Protein AF-A0A2V1DEC5-F1 (afdb_mono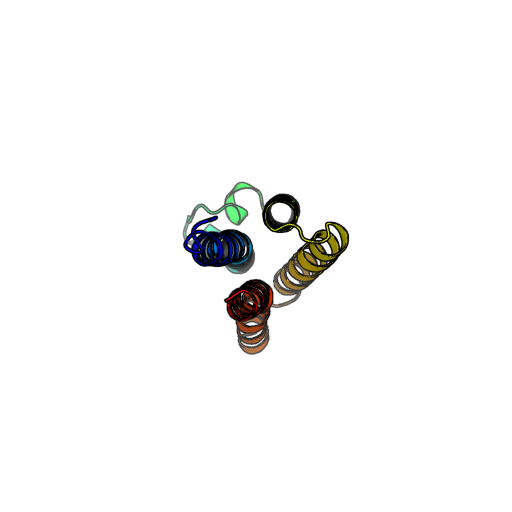mer_lite)

Organism: NCBI:txid97972

pLDDT: mean 86.46, std 13.03, range [39.0, 95.94]

Structure (mmCIF, N/CA/C/O bac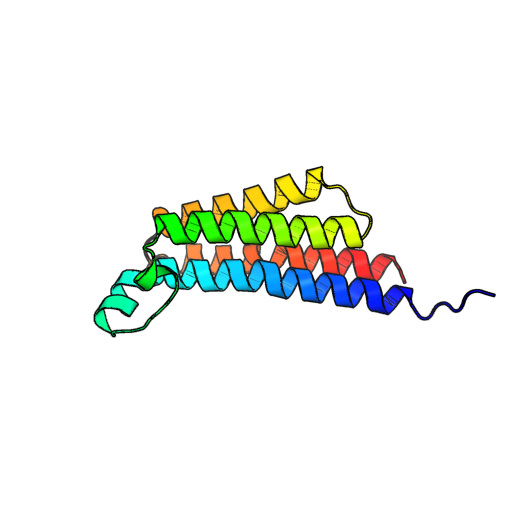kbone):
data_AF-A0A2V1DEC5-F1
#
_entry.id   AF-A0A2V1DEC5-F1
#
loop_
_atom_site.group_PDB
_atom_site.id
_atom_site.type_symbol
_atom_site.label_atom_id
_atom_site.label_alt_id
_atom_site.label_comp_id
_atom_site.label_asym_id
_atom_site.label_entity_id
_atom_site.label_seq_id
_atom_site.pdbx_PDB_ins_code
_atom_site.Cartn_x
_atom_site.Cartn_y
_atom_site.Cartn_z
_atom_site.occupancy
_atom_site.B_iso_or_equiv
_atom_site.auth_seq_id
_atom_site.auth_comp_id
_atom_site.auth_asym_id
_atom_site.auth_atom_id
_atom_site.pdbx_PDB_model_num
ATOM 1 N N . MET A 1 1 ? 32.655 -0.748 -26.660 1.00 39.00 1 MET A N 1
ATOM 2 C CA . MET A 1 1 ? 32.307 -1.895 -25.796 1.00 39.00 1 MET A CA 1
ATOM 3 C C . MET A 1 1 ? 31.636 -1.336 -24.556 1.00 39.00 1 MET A C 1
ATOM 5 O O . MET A 1 1 ? 32.297 -0.643 -23.798 1.00 39.00 1 MET A O 1
ATOM 9 N N . LEU A 1 2 ? 30.323 -1.518 -24.417 1.00 42.19 2 LEU A N 1
ATOM 10 C CA . LEU A 1 2 ? 29.582 -1.137 -23.211 1.00 42.19 2 LEU A CA 1
ATOM 11 C C . LEU A 1 2 ? 29.696 -2.297 -22.216 1.00 42.19 2 LEU A C 1
ATOM 13 O O . LEU A 1 2 ? 29.395 -3.434 -22.575 1.00 42.19 2 LEU A O 1
ATOM 17 N N . HIS A 1 3 ? 30.198 -2.018 -21.014 1.00 41.59 3 HIS A N 1
ATOM 18 C CA . HIS A 1 3 ? 30.361 -3.012 -19.954 1.00 41.59 3 HIS A CA 1
ATOM 19 C C . HIS A 1 3 ? 28.990 -3.574 -19.515 1.00 41.59 3 HIS A C 1
ATOM 21 O O . HIS A 1 3 ? 28.082 -2.787 -19.244 1.00 41.59 3 HIS A O 1
ATOM 27 N N . PRO A 1 4 ? 28.828 -4.905 -19.396 1.00 48.81 4 PRO A N 1
ATOM 28 C CA . PRO A 1 4 ? 27.555 -5.552 -19.056 1.00 48.81 4 PRO A CA 1
ATOM 29 C C . PRO A 1 4 ? 27.180 -5.492 -17.559 1.00 48.81 4 PRO A C 1
ATOM 31 O O . PRO A 1 4 ? 26.201 -6.105 -17.143 1.00 48.81 4 PRO A O 1
ATOM 34 N N . GLU A 1 5 ? 27.910 -4.750 -16.724 1.00 49.84 5 GLU A N 1
ATOM 35 C CA . GLU A 1 5 ? 27.784 -4.855 -15.259 1.00 49.84 5 GLU A CA 1
ATOM 36 C C . GLU A 1 5 ? 26.594 -4.086 -14.647 1.00 49.84 5 GLU A C 1
ATOM 38 O O . GLU A 1 5 ? 26.256 -4.289 -13.482 1.00 49.84 5 GLU A O 1
ATOM 43 N N . HIS A 1 6 ? 25.888 -3.247 -15.415 1.00 48.84 6 HIS A N 1
ATOM 44 C CA . HIS A 1 6 ? 24.814 -2.396 -14.875 1.00 48.84 6 HIS A CA 1
ATOM 45 C C . HIS A 1 6 ? 23.397 -2.994 -14.935 1.00 48.84 6 HIS A C 1
ATOM 47 O O . HIS A 1 6 ? 22.521 -2.538 -14.198 1.00 48.84 6 HIS A O 1
ATOM 53 N N . ALA A 1 7 ? 23.148 -4.028 -15.747 1.00 51.28 7 ALA A N 1
ATOM 54 C CA . ALA A 1 7 ? 21.801 -4.595 -15.909 1.00 51.28 7 ALA A CA 1
ATOM 55 C C . ALA A 1 7 ? 21.285 -5.295 -14.631 1.00 51.28 7 ALA A C 1
ATOM 57 O O . ALA A 1 7 ? 20.110 -5.183 -14.282 1.00 51.28 7 ALA A O 1
ATOM 58 N N . SER A 1 8 ? 22.186 -5.942 -13.881 1.00 60.56 8 SER A N 1
ATOM 59 C CA . SER A 1 8 ? 21.883 -6.634 -12.617 1.00 60.56 8 SER A CA 1
ATOM 60 C C . SER A 1 8 ? 21.487 -5.667 -11.487 1.00 60.56 8 SER A C 1
ATOM 62 O O . SER A 1 8 ? 20.562 -5.934 -10.718 1.00 60.56 8 SER A O 1
ATOM 64 N N . SER A 1 9 ? 22.137 -4.502 -11.401 1.00 72.06 9 SER A N 1
ATOM 65 C CA . SER A 1 9 ? 21.904 -3.522 -10.329 1.00 72.06 9 SER A CA 1
ATOM 66 C C . SER A 1 9 ? 20.518 -2.870 -10.411 1.00 72.06 9 SER A C 1
ATOM 68 O O . SER A 1 9 ? 19.839 -2.742 -9.390 1.00 72.06 9 SER A O 1
ATOM 70 N N . ALA A 1 10 ? 20.062 -2.519 -11.618 1.00 76.75 10 ALA A N 1
ATOM 71 C CA . ALA A 1 10 ? 18.772 -1.860 -11.820 1.00 76.75 10 ALA A CA 1
ATOM 72 C C . ALA A 1 10 ? 17.581 -2.770 -11.462 1.00 76.75 10 ALA A C 1
ATOM 74 O O . ALA A 1 10 ? 16.615 -2.313 -10.848 1.00 76.75 10 ALA A O 1
ATOM 75 N N . GLY A 1 11 ? 17.666 -4.066 -11.788 1.00 80.19 11 GLY A N 1
ATOM 76 C CA . GLY A 1 11 ? 16.655 -5.060 -11.412 1.00 80.19 11 GLY A CA 1
ATOM 77 C C . GLY A 1 11 ? 16.553 -5.241 -9.895 1.00 80.19 11 GLY A C 1
ATOM 78 O O . GLY A 1 11 ? 15.466 -5.129 -9.328 1.00 80.19 11 GLY A O 1
ATOM 79 N N . HIS A 1 12 ? 17.688 -5.425 -9.213 1.00 85.38 12 HIS A N 1
ATOM 80 C CA . HIS A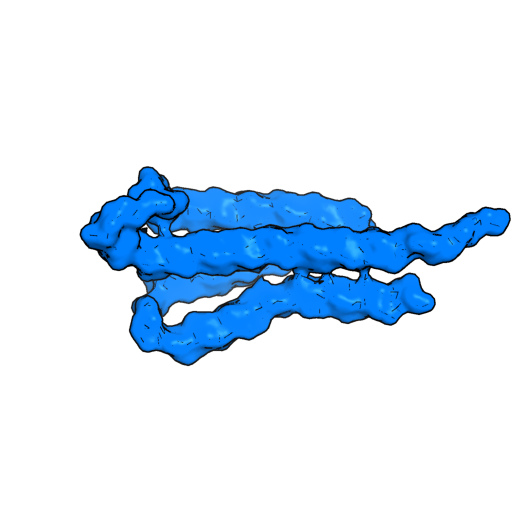 1 12 ? 17.720 -5.541 -7.750 1.00 85.38 12 HIS A CA 1
ATOM 81 C C . HIS A 1 12 ? 17.210 -4.280 -7.046 1.00 85.38 12 HIS A C 1
ATOM 83 O O . HIS A 1 12 ? 16.427 -4.381 -6.101 1.00 85.38 12 HIS A O 1
ATOM 89 N N . PHE A 1 13 ? 17.596 -3.097 -7.530 1.00 87.00 13 PHE A N 1
ATOM 90 C CA . PHE A 1 13 ? 17.093 -1.831 -7.003 1.00 87.00 13 PHE A CA 1
ATOM 91 C C . PHE A 1 13 ? 15.572 -1.732 -7.149 1.00 87.00 13 PHE A C 1
ATOM 93 O O . PHE A 1 13 ? 14.875 -1.389 -6.198 1.00 87.00 13 PHE A O 1
ATOM 100 N N . ARG A 1 14 ? 15.032 -2.109 -8.312 1.00 87.69 14 ARG A N 1
ATOM 101 C CA . ARG A 1 14 ? 13.587 -2.106 -8.560 1.00 87.69 14 ARG A CA 1
ATOM 102 C C . ARG A 1 14 ? 12.833 -3.056 -7.629 1.00 87.69 14 ARG A C 1
ATOM 104 O O . ARG A 1 14 ? 11.789 -2.679 -7.103 1.00 87.69 14 ARG A O 1
ATOM 111 N N . VAL A 1 15 ? 13.359 -4.263 -7.411 1.00 89.88 15 VAL A N 1
ATOM 112 C CA . VAL A 1 15 ? 12.792 -5.221 -6.449 1.00 89.88 15 VAL A CA 1
ATOM 113 C C . VAL A 1 15 ? 12.786 -4.620 -5.047 1.00 89.88 15 VAL A C 1
ATOM 115 O O . VAL A 1 15 ? 11.736 -4.611 -4.416 1.00 89.88 15 VAL A O 1
ATOM 118 N N . LEU A 1 16 ? 13.907 -4.048 -4.596 1.00 91.44 16 LEU A N 1
ATOM 119 C CA . LEU A 1 16 ? 14.003 -3.402 -3.286 1.00 91.44 16 LEU A CA 1
ATOM 120 C C . LEU A 1 16 ? 12.975 -2.274 -3.123 1.00 91.44 16 LEU A C 1
ATOM 122 O O . LEU A 1 16 ? 12.307 -2.202 -2.095 1.00 91.44 16 LEU A O 1
ATOM 126 N N . MET A 1 17 ? 12.813 -1.415 -4.131 1.00 93.19 17 MET A N 1
ATOM 127 C CA . MET A 1 17 ? 11.851 -0.313 -4.060 1.00 93.19 17 MET A CA 1
ATOM 128 C C . MET A 1 17 ?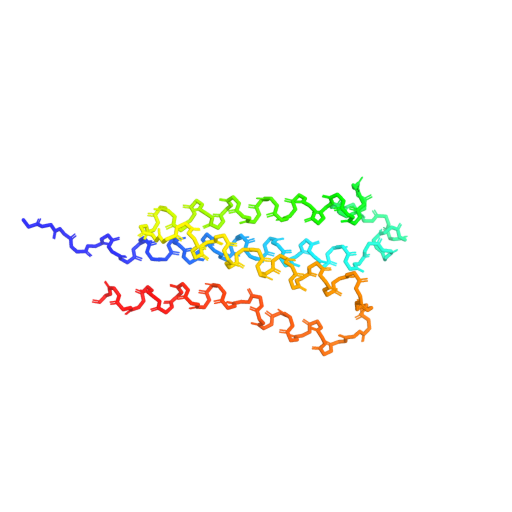 10.401 -0.809 -4.008 1.00 93.19 17 MET A C 1
ATOM 130 O O . MET A 1 17 ? 9.593 -0.259 -3.255 1.00 93.19 17 MET A O 1
ATOM 134 N N . TYR A 1 18 ? 10.058 -1.857 -4.770 1.00 92.25 18 TYR A N 1
ATOM 135 C CA . TYR A 1 18 ? 8.737 -2.478 -4.656 1.00 92.25 18 TYR A CA 1
ATOM 136 C C . TYR A 1 18 ? 8.534 -3.120 -3.289 1.00 92.25 18 TYR A C 1
ATOM 138 O O . TYR A 1 18 ? 7.450 -2.966 -2.735 1.00 92.25 18 TYR A O 1
ATOM 146 N N . THR A 1 19 ? 9.554 -3.783 -2.732 1.00 92.38 19 THR A N 1
ATOM 147 C CA . THR A 1 19 ? 9.493 -4.321 -1.369 1.00 92.38 19 THR A CA 1
ATOM 148 C C . THR A 1 19 ? 9.167 -3.209 -0.388 1.00 92.38 19 THR A C 1
ATOM 150 O O . THR A 1 19 ? 8.151 -3.300 0.277 1.00 92.38 19 THR A O 1
ATOM 153 N N . ILE A 1 20 ? 9.935 -2.117 -0.372 1.00 93.62 20 ILE A N 1
ATOM 154 C CA . ILE A 1 20 ? 9.688 -0.990 0.541 1.00 93.62 20 ILE A CA 1
ATOM 155 C C . ILE A 1 20 ? 8.266 -0.441 0.374 1.00 93.62 20 ILE A C 1
ATOM 157 O O . ILE A 1 20 ? 7.573 -0.221 1.359 1.00 93.62 20 ILE A O 1
ATOM 161 N N . THR A 1 21 ? 7.814 -0.241 -0.866 1.00 94.06 21 THR A N 1
ATOM 162 C CA . THR A 1 21 ? 6.501 0.367 -1.138 1.00 94.06 21 THR A CA 1
ATOM 163 C C . THR A 1 21 ? 5.345 -0.521 -0.677 1.00 94.06 21 THR A C 1
ATOM 165 O O . THR A 1 21 ? 4.420 -0.042 -0.024 1.00 94.06 21 THR A O 1
ATOM 168 N N . TYR A 1 22 ? 5.375 -1.809 -1.021 1.00 92.38 22 TYR A N 1
ATOM 169 C CA . TYR A 1 22 ? 4.275 -2.726 -0.717 1.00 92.38 22 TYR A CA 1
ATOM 170 C C . TYR A 1 22 ? 4.324 -3.272 0.711 1.00 92.38 22 TYR A C 1
ATOM 172 O O . TYR A 1 22 ? 3.267 -3.549 1.274 1.00 92.38 22 TYR A O 1
ATOM 180 N N . ASP A 1 23 ? 5.510 -3.373 1.309 1.00 91.62 23 ASP A N 1
ATOM 181 C CA . ASP A 1 23 ? 5.675 -3.707 2.725 1.00 91.62 23 ASP A CA 1
ATOM 182 C C . ASP A 1 23 ? 5.192 -2.548 3.605 1.00 91.62 23 ASP A C 1
ATOM 184 O O . ASP A 1 23 ? 4.373 -2.756 4.492 1.00 91.62 23 ASP A O 1
ATOM 188 N N . PHE A 1 24 ? 5.550 -1.299 3.268 1.00 92.12 24 PHE A N 1
ATOM 189 C CA . PHE A 1 24 ? 5.010 -0.114 3.945 1.00 92.12 24 PHE A CA 1
ATOM 190 C C . PHE A 1 24 ? 3.478 -0.050 3.881 1.00 92.12 24 PHE A C 1
ATOM 192 O O . PHE A 1 24 ? 2.826 0.234 4.889 1.00 92.12 24 PHE A O 1
ATOM 199 N N . LEU A 1 25 ? 2.889 -0.342 2.713 1.00 92.50 25 LEU A N 1
ATOM 200 C CA . LEU A 1 25 ? 1.438 -0.460 2.575 1.00 92.50 25 LEU A CA 1
ATOM 201 C C . LEU A 1 25 ? 0.878 -1.541 3.509 1.00 92.50 25 LEU A C 1
ATOM 203 O O . LEU A 1 25 ? -0.105 -1.294 4.202 1.00 92.50 25 LEU A O 1
ATOM 207 N N . TRP A 1 26 ? 1.466 -2.737 3.501 1.00 91.75 26 TRP A N 1
ATOM 208 C CA . TRP A 1 26 ? 0.970 -3.881 4.263 1.00 91.75 26 TRP A CA 1
ATOM 209 C C . TRP A 1 26 ? 1.065 -3.681 5.782 1.00 91.75 26 TRP A C 1
ATOM 211 O O . TRP A 1 26 ? 0.085 -3.928 6.491 1.00 91.75 26 TRP A O 1
ATOM 221 N N . GLU A 1 27 ? 2.202 -3.195 6.275 1.00 90.19 27 GLU A N 1
ATOM 222 C CA . GLU A 1 27 ? 2.408 -2.881 7.693 1.00 90.19 27 GLU A CA 1
ATOM 223 C C . GLU A 1 27 ? 1.419 -1.809 8.153 1.00 90.19 27 GLU A C 1
ATOM 225 O O . GLU A 1 27 ? 0.673 -2.011 9.106 1.00 90.19 27 GLU A O 1
ATOM 230 N N . SER A 1 28 ? 1.265 -0.732 7.382 1.00 92.31 28 SER A N 1
ATOM 231 C CA . SER A 1 28 ? 0.326 0.333 7.745 1.00 92.31 28 SER A CA 1
ATOM 232 C C . SER A 1 28 ? -1.145 -0.119 7.704 1.00 92.31 28 SER A C 1
ATOM 234 O O . SER A 1 28 ? -1.983 0.398 8.440 1.00 92.31 28 SER A O 1
ATOM 236 N N . ILE A 1 29 ? -1.500 -1.092 6.856 1.00 92.38 29 ILE A N 1
ATOM 237 C CA . ILE A 1 29 ? -2.830 -1.730 6.875 1.00 92.38 29 ILE A CA 1
ATOM 238 C C . ILE A 1 29 ? -3.011 -2.581 8.137 1.00 92.38 29 ILE A C 1
ATOM 240 O O . ILE A 1 29 ? -4.114 -2.633 8.691 1.00 92.38 29 ILE A O 1
ATOM 244 N N . SER A 1 30 ? -1.946 -3.237 8.596 1.00 91.19 30 SER A N 1
ATOM 245 C CA . SER A 1 30 ? -1.946 -3.991 9.850 1.00 91.19 30 SER A CA 1
ATOM 246 C C . SER A 1 30 ? -2.102 -3.064 11.060 1.00 91.19 30 SER A C 1
ATOM 248 O O . SER A 1 30 ? -2.893 -3.388 11.942 1.00 91.19 30 SER A O 1
ATOM 250 N N . ASP A 1 31 ? -1.498 -1.875 11.045 1.00 92.88 31 ASP A N 1
ATOM 251 C CA . ASP A 1 31 ? -1.734 -0.841 12.066 1.00 92.88 31 ASP A CA 1
ATOM 252 C C . ASP A 1 31 ? -3.207 -0.401 12.089 1.00 92.88 31 ASP A C 1
ATOM 254 O O . ASP A 1 31 ? -3.831 -0.284 13.141 1.00 92.88 31 ASP A O 1
ATOM 258 N N . VAL A 1 32 ? -3.827 -0.204 10.918 1.00 94.00 32 VAL A N 1
ATOM 259 C CA . VAL A 1 32 ? -5.257 0.153 10.847 1.00 94.00 32 VAL A CA 1
ATOM 260 C C . VAL A 1 32 ? -6.148 -0.965 11.399 1.00 94.00 32 VAL A C 1
ATOM 262 O O . VAL A 1 32 ? -7.171 -0.677 12.022 1.00 94.00 32 VAL A O 1
ATOM 265 N N . ARG A 1 33 ? -5.777 -2.235 11.197 1.00 93.06 33 ARG A N 1
ATOM 266 C CA . ARG A 1 33 ? -6.481 -3.389 11.784 1.00 93.06 33 ARG A CA 1
ATOM 267 C C . ARG A 1 33 ? -6.402 -3.375 13.310 1.00 93.06 33 ARG A C 1
ATOM 269 O O . ARG A 1 33 ? -7.368 -3.774 13.962 1.00 93.06 33 ARG A O 1
ATOM 276 N N . ASP A 1 34 ? -5.266 -2.945 13.847 1.00 93.12 34 ASP A N 1
ATOM 277 C CA . ASP A 1 34 ? -4.926 -3.049 15.266 1.00 93.12 34 ASP A CA 1
ATOM 278 C C . ASP A 1 34 ? -5.209 -1.755 16.047 1.00 93.12 34 ASP A C 1
ATOM 280 O O . ASP A 1 34 ? -5.030 -1.721 17.259 1.00 93.12 34 ASP A O 1
ATOM 284 N N . ILE A 1 35 ? -5.797 -0.743 15.397 1.00 93.12 35 ILE A N 1
ATOM 285 C CA . ILE A 1 35 ? -6.074 0.587 15.964 1.00 93.12 35 ILE A CA 1
ATOM 286 C C . ILE A 1 35 ? -6.734 0.565 17.354 1.00 93.12 35 ILE A C 1
ATOM 288 O O . ILE A 1 35 ? -6.356 1.341 18.222 1.00 93.12 35 ILE A O 1
ATOM 292 N N . GLN A 1 36 ? -7.691 -0.336 17.603 1.00 90.62 36 GLN A N 1
ATOM 293 C CA . GLN A 1 36 ? -8.361 -0.433 18.908 1.00 90.62 36 GLN A CA 1
ATOM 294 C C . GLN A 1 36 ? -7.434 -0.973 20.006 1.00 90.62 36 GLN A C 1
ATOM 296 O O . GLN A 1 36 ? -7.527 -0.550 21.155 1.00 90.62 36 GLN A O 1
ATOM 301 N N . GLU A 1 37 ? -6.572 -1.932 19.662 1.00 90.69 37 GLU A N 1
ATOM 302 C CA . GLU A 1 37 ? -5.570 -2.504 20.567 1.00 90.69 37 GLU A CA 1
ATOM 303 C C . GLU A 1 37 ? -4.470 -1.466 20.841 1.00 90.69 37 GLU A C 1
ATOM 305 O O . GLU A 1 37 ? -4.071 -1.271 21.989 1.00 90.69 37 GLU A O 1
ATOM 310 N N . ASP A 1 38 ? -4.056 -0.727 19.812 1.00 92.75 38 ASP A N 1
ATOM 311 C CA . ASP A 1 38 ? -3.062 0.340 19.916 1.00 92.75 38 ASP A CA 1
ATOM 312 C C . ASP A 1 38 ? -3.556 1.514 20.771 1.00 92.75 38 ASP A C 1
ATOM 314 O O . ASP A 1 38 ? -2.821 1.999 21.632 1.00 92.75 38 ASP A O 1
ATOM 318 N N . GLU A 1 39 ? -4.816 1.933 20.611 1.00 93.12 39 GLU A N 1
ATOM 319 C CA . GLU A 1 39 ? -5.444 2.960 21.454 1.00 93.12 39 GLU A CA 1
ATOM 320 C C . GLU A 1 39 ? -5.492 2.535 22.930 1.00 93.12 39 GLU A C 1
ATOM 322 O O . GLU A 1 39 ? -5.181 3.334 23.814 1.00 93.12 39 GLU A O 1
ATOM 327 N N . GLN A 1 40 ? -5.824 1.270 23.217 1.00 94.69 40 GLN A N 1
ATOM 328 C CA . GLN A 1 40 ? -5.843 0.738 24.588 1.00 94.69 40 GLN A CA 1
ATOM 329 C C . GLN A 1 40 ? -4.445 0.693 25.216 1.00 94.69 40 GLN A C 1
ATOM 331 O O . GLN A 1 40 ? -4.286 0.965 26.408 1.00 94.69 40 GLN A O 1
ATOM 336 N N . ASN A 1 41 ? -3.432 0.373 24.412 1.00 93.81 41 ASN A N 1
ATOM 337 C CA . ASN A 1 41 ? -2.047 0.246 24.852 1.00 93.81 41 ASN A CA 1
ATOM 338 C C . ASN A 1 41 ? -1.252 1.564 24.776 1.00 93.81 41 ASN A C 1
ATOM 340 O O . ASN A 1 41 ? -0.072 1.575 25.121 1.00 93.81 41 ASN A O 1
ATOM 344 N N . ASN A 1 42 ? -1.879 2.677 24.374 1.00 92.69 42 ASN A N 1
ATOM 345 C CA . ASN A 1 42 ? -1.233 3.976 24.135 1.00 92.69 42 ASN A CA 1
ATOM 346 C C . ASN A 1 42 ? -0.079 3.912 23.111 1.00 92.69 42 ASN A C 1
ATOM 348 O O . ASN A 1 42 ? 0.923 4.622 23.233 1.00 92.69 42 ASN A O 1
ATOM 352 N N . VAL A 1 43 ? -0.214 3.063 22.091 1.00 94.12 43 VAL A N 1
ATOM 353 C CA . VAL A 1 43 ? 0.739 2.947 20.983 1.00 94.12 43 VAL A CA 1
ATOM 354 C C . VAL A 1 43 ? 0.383 3.972 19.904 1.00 94.12 43 VAL A C 1
ATOM 356 O O . VAL A 1 43 ? -0.751 4.060 19.432 1.00 94.12 43 VAL A O 1
ATOM 359 N N . THR A 1 44 ? 1.363 4.788 19.513 1.00 92.44 44 THR A N 1
ATOM 360 C CA . THR A 1 44 ? 1.175 5.801 18.465 1.00 92.44 44 THR A CA 1
ATOM 361 C C . THR A 1 44 ? 1.543 5.222 17.102 1.00 92.44 44 THR A C 1
ATOM 363 O O . THR A 1 44 ? 2.707 4.913 16.857 1.00 92.44 44 THR A O 1
ATOM 366 N N . THR A 1 45 ? 0.561 5.131 16.210 1.00 91.75 45 THR A N 1
ATOM 367 C CA . THR A 1 45 ? 0.696 4.728 14.804 1.00 91.75 45 THR A CA 1
ATOM 368 C C . THR A 1 45 ? 0.037 5.784 13.912 1.00 91.75 45 THR A C 1
ATOM 370 O O . THR A 1 45 ? -0.641 6.695 14.398 1.00 91.75 45 THR A O 1
ATOM 373 N N . LEU A 1 46 ? 0.206 5.689 12.587 1.00 90.12 46 LEU A N 1
ATOM 374 C CA . LEU A 1 46 ? -0.534 6.562 11.662 1.00 90.12 46 LEU A CA 1
ATOM 375 C C . LEU A 1 46 ? -2.049 6.413 11.860 1.00 90.12 46 LEU A C 1
ATOM 377 O O . LEU A 1 46 ? -2.780 7.405 11.851 1.00 90.12 46 LEU A O 1
ATOM 381 N N . ALA A 1 47 ? -2.499 5.178 12.096 1.00 92.06 47 ALA A N 1
ATOM 382 C CA . ALA A 1 47 ? -3.898 4.861 12.310 1.00 92.06 47 ALA A CA 1
ATOM 383 C C . ALA A 1 47 ? -4.447 5.507 13.587 1.00 92.06 47 ALA A C 1
ATOM 385 O O . ALA A 1 47 ? -5.516 6.109 13.517 1.00 92.06 47 ALA A O 1
ATOM 386 N N . THR A 1 48 ? -3.729 5.453 14.715 1.00 93.75 48 THR A N 1
ATOM 387 C CA . THR A 1 48 ? -4.192 6.090 15.963 1.00 93.75 48 THR A CA 1
ATOM 388 C C . THR A 1 48 ? -4.081 7.617 15.922 1.00 93.75 48 THR A C 1
ATOM 390 O O . THR A 1 48 ? -4.914 8.308 16.502 1.00 93.75 48 THR A O 1
ATOM 393 N N . ALA A 1 49 ? -3.117 8.171 15.178 1.00 92.69 49 ALA A N 1
ATOM 394 C CA . ALA A 1 49 ? -2.943 9.619 15.046 1.00 92.69 49 ALA A CA 1
ATOM 395 C C . ALA A 1 49 ? -3.979 10.286 14.120 1.00 92.69 49 ALA A C 1
ATOM 397 O O . ALA A 1 49 ? -4.473 11.372 14.424 1.00 92.69 49 ALA A O 1
ATOM 398 N N . PHE A 1 50 ? -4.301 9.663 12.980 1.00 92.31 50 PHE A N 1
ATOM 399 C CA . PHE A 1 50 ? -5.151 10.261 11.937 1.00 92.31 50 PHE A CA 1
ATOM 400 C C . PHE A 1 50 ? -6.501 9.558 11.754 1.00 92.31 50 PHE A C 1
ATOM 402 O O . PHE A 1 50 ? -7.360 10.043 11.014 1.00 92.31 50 PHE A O 1
ATOM 409 N N . GLY A 1 51 ? -6.703 8.413 12.401 1.00 92.06 51 GLY A N 1
ATOM 410 C CA . GLY A 1 51 ? -7.844 7.534 12.187 1.00 92.06 51 GLY A CA 1
ATOM 411 C C . GLY A 1 51 ? -7.686 6.635 10.956 1.00 92.06 51 GLY A C 1
ATOM 412 O O . GLY A 1 51 ? -6.874 6.869 10.056 1.00 92.06 51 GLY A O 1
ATOM 413 N N . ALA A 1 52 ? -8.527 5.601 10.882 1.00 91.38 52 ALA A N 1
ATOM 414 C CA . ALA A 1 52 ? -8.458 4.580 9.837 1.00 91.38 52 ALA A CA 1
ATOM 415 C C . ALA A 1 52 ? -8.634 5.140 8.412 1.00 91.38 52 ALA A C 1
ATOM 417 O O . ALA A 1 52 ? -7.801 4.907 7.542 1.00 91.38 52 ALA A O 1
ATOM 418 N N . ARG A 1 53 ? -9.708 5.898 8.139 1.00 92.25 53 ARG A N 1
ATOM 419 C CA . ARG A 1 53 ? -10.018 6.360 6.768 1.00 92.25 53 ARG A CA 1
ATOM 420 C C . ARG A 1 53 ? -8.967 7.320 6.192 1.00 92.25 53 ARG A C 1
ATOM 422 O O . ARG A 1 53 ? -8.547 7.076 5.061 1.00 92.25 53 ARG A O 1
ATOM 429 N N . PRO A 1 54 ? -8.526 8.377 6.904 1.00 94.50 54 PRO A N 1
ATOM 430 C CA . PRO A 1 54 ? -7.482 9.261 6.387 1.00 94.50 54 PRO A CA 1
ATOM 431 C C . PRO A 1 54 ? -6.165 8.518 6.153 1.00 94.50 54 PRO A C 1
ATOM 433 O O . PRO A 1 54 ? -5.534 8.722 5.118 1.00 94.50 54 PRO A O 1
ATOM 436 N N . THR A 1 55 ? -5.816 7.586 7.047 1.00 94.56 55 THR A N 1
ATOM 437 C CA . THR A 1 55 ? -4.651 6.707 6.883 1.00 94.56 55 THR A CA 1
ATOM 438 C C . THR A 1 55 ? -4.763 5.882 5.604 1.00 94.56 55 THR A C 1
ATOM 440 O O . THR A 1 55 ? -3.865 5.927 4.773 1.00 94.56 55 THR A O 1
ATOM 443 N N . LEU A 1 56 ? -5.894 5.214 5.357 1.00 94.56 56 LEU A N 1
ATOM 444 C CA . LEU A 1 56 ? -6.096 4.430 4.132 1.00 94.56 56 LEU A CA 1
ATOM 445 C C . LEU A 1 56 ? -5.984 5.267 2.851 1.00 94.56 56 LEU A C 1
ATOM 447 O O . LEU A 1 56 ? -5.421 4.793 1.865 1.00 94.56 56 LEU A O 1
ATOM 451 N N . ILE A 1 57 ? -6.492 6.502 2.849 1.00 94.94 57 ILE A N 1
ATOM 452 C CA . ILE A 1 57 ? -6.369 7.413 1.698 1.00 94.94 57 ILE A CA 1
ATOM 453 C C . ILE A 1 57 ? -4.903 7.799 1.478 1.00 94.94 57 ILE A C 1
ATOM 455 O O . ILE A 1 57 ? -4.414 7.737 0.349 1.00 94.94 57 ILE A O 1
ATOM 459 N N . PHE A 1 58 ? -4.192 8.156 2.550 1.00 95.00 58 PHE A N 1
ATOM 460 C CA . PHE A 1 58 ? -2.769 8.486 2.497 1.00 95.00 58 PHE A CA 1
ATOM 461 C C . PHE A 1 58 ? -1.924 7.311 1.987 1.00 95.00 58 PHE A C 1
ATOM 463 O O . PHE A 1 58 ? -1.075 7.486 1.109 1.00 95.00 58 PHE A O 1
ATOM 470 N N . LEU A 1 59 ? -2.190 6.099 2.478 1.00 94.00 59 LEU A N 1
ATOM 471 C CA . LEU A 1 59 ? -1.519 4.879 2.031 1.00 94.00 59 LEU A CA 1
ATOM 472 C C . LEU A 1 59 ? -1.801 4.581 0.561 1.00 94.00 59 LEU A C 1
ATOM 474 O O . LEU A 1 59 ? -0.885 4.224 -0.176 1.00 94.00 59 LEU A O 1
ATOM 478 N N . GLY A 1 60 ? -3.040 4.783 0.106 1.00 93.75 60 GLY A N 1
ATOM 479 C CA . GLY A 1 60 ? -3.387 4.663 -1.309 1.00 93.75 60 GLY A CA 1
ATOM 480 C C . GLY A 1 60 ? -2.579 5.620 -2.177 1.00 93.75 60 GLY A C 1
ATOM 481 O O . GLY A 1 60 ? -1.904 5.183 -3.107 1.00 93.75 60 GLY A O 1
ATOM 482 N N . GLY A 1 61 ? -2.579 6.910 -1.833 1.00 94.69 61 GLY A N 1
ATOM 483 C CA . GLY A 1 61 ? -1.839 7.929 -2.578 1.00 94.69 61 GLY A CA 1
ATOM 484 C C . GLY A 1 61 ? -0.331 7.668 -2.615 1.00 94.69 61 GLY A C 1
ATOM 485 O O . GLY A 1 61 ? 0.267 7.650 -3.691 1.00 94.69 61 GLY A O 1
ATOM 486 N N . SER A 1 62 ? 0.281 7.406 -1.458 1.00 94.75 62 SER A N 1
ATOM 487 C CA . SER A 1 62 ? 1.722 7.137 -1.353 1.00 94.75 62 SER A CA 1
ATOM 488 C C . SER A 1 62 ? 2.138 5.858 -2.088 1.00 94.75 62 SER A C 1
ATOM 490 O O . SER A 1 62 ? 3.129 5.879 -2.817 1.00 94.75 62 SER A O 1
ATOM 492 N N . THR A 1 63 ? 1.349 4.781 -1.998 1.00 94.12 63 THR A N 1
ATOM 493 C CA . THR A 1 63 ? 1.603 3.534 -2.743 1.00 94.12 63 THR A CA 1
ATOM 494 C C . THR A 1 63 ? 1.508 3.760 -4.248 1.00 94.12 63 THR A C 1
ATOM 496 O O . THR A 1 63 ? 2.382 3.316 -4.987 1.00 94.12 63 THR A O 1
ATOM 499 N N . MET A 1 64 ? 0.469 4.454 -4.725 1.00 95.31 64 MET A N 1
ATOM 500 C CA . MET A 1 64 ? 0.298 4.737 -6.154 1.00 95.31 64 MET A CA 1
ATOM 501 C C . MET A 1 64 ? 1.448 5.587 -6.699 1.00 95.31 64 MET A C 1
ATOM 503 O O . MET A 1 64 ? 1.985 5.281 -7.762 1.00 95.31 64 MET A O 1
ATOM 507 N N . MET A 1 65 ? 1.864 6.622 -5.963 1.00 95.94 65 MET A N 1
ATOM 508 C CA . MET A 1 65 ? 3.008 7.456 -6.341 1.00 95.94 65 MET A CA 1
ATOM 509 C C . MET A 1 65 ? 4.317 6.659 -6.356 1.00 95.94 65 MET A C 1
ATOM 511 O O . MET A 1 65 ? 5.074 6.756 -7.323 1.00 95.94 65 MET A O 1
ATOM 515 N N . GLY A 1 66 ? 4.568 5.854 -5.319 1.00 95.00 66 GLY A N 1
ATOM 516 C CA . GLY A 1 66 ? 5.751 5.000 -5.227 1.00 95.00 66 GLY A CA 1
ATOM 517 C C . GLY A 1 66 ? 5.801 3.970 -6.356 1.00 95.00 66 GLY A C 1
ATOM 518 O O . GLY A 1 66 ? 6.786 3.896 -7.089 1.00 95.00 66 GLY A O 1
ATOM 519 N N . ASP A 1 67 ? 4.710 3.234 -6.574 1.00 95.06 67 ASP A N 1
ATOM 520 C CA . ASP A 1 67 ? 4.609 2.226 -7.630 1.00 95.06 67 ASP A CA 1
ATOM 521 C C . ASP A 1 67 ? 4.790 2.842 -9.029 1.00 95.06 67 ASP A C 1
ATOM 523 O O . ASP A 1 67 ? 5.497 2.266 -9.865 1.00 95.06 67 ASP A O 1
ATOM 527 N N . LEU A 1 68 ? 4.218 4.026 -9.276 1.00 95.25 68 LEU A N 1
ATOM 528 C CA . LEU A 1 68 ? 4.373 4.745 -10.541 1.00 95.25 68 LEU A CA 1
ATOM 529 C C . LEU A 1 68 ? 5.819 5.170 -10.770 1.00 95.25 68 LEU A C 1
ATOM 531 O O . LEU A 1 68 ? 6.359 4.906 -11.845 1.00 95.25 68 LEU A O 1
ATOM 535 N N . ALA A 1 69 ? 6.463 5.765 -9.765 1.00 95.25 69 ALA A N 1
ATOM 536 C CA . ALA A 1 69 ? 7.860 6.174 -9.852 1.00 95.25 69 ALA A CA 1
ATOM 537 C C . ALA A 1 69 ? 8.771 4.978 -10.168 1.00 95.25 69 ALA A C 1
ATOM 539 O O . ALA A 1 69 ? 9.551 5.026 -11.119 1.00 95.25 69 ALA A O 1
ATOM 540 N N . ILE A 1 70 ? 8.610 3.869 -9.442 1.00 92.94 70 ILE A N 1
ATOM 541 C CA . ILE A 1 70 ? 9.385 2.638 -9.655 1.00 92.94 70 ILE A CA 1
ATOM 542 C C . ILE A 1 70 ? 9.147 2.076 -11.059 1.00 92.94 70 ILE A C 1
ATOM 544 O O . ILE A 1 70 ? 10.083 1.648 -11.737 1.00 92.94 70 ILE A O 1
ATOM 548 N N . THR A 1 71 ? 7.890 2.071 -11.508 1.00 91.12 71 THR A N 1
ATOM 549 C CA . THR A 1 71 ? 7.518 1.533 -12.819 1.00 91.12 71 THR A CA 1
ATOM 550 C C . THR A 1 71 ? 8.106 2.369 -13.952 1.00 91.12 71 THR A C 1
ATOM 552 O O . THR A 1 71 ? 8.673 1.794 -14.878 1.00 91.12 71 THR A O 1
ATOM 555 N N . LEU A 1 72 ? 8.013 3.699 -13.877 1.00 91.00 72 LEU A N 1
ATOM 556 C CA . LEU A 1 72 ? 8.536 4.603 -14.903 1.00 91.00 72 LEU A CA 1
ATOM 557 C C . LEU A 1 72 ? 10.067 4.597 -14.953 1.00 91.00 72 LEU A C 1
ATOM 559 O O . LEU A 1 72 ? 10.631 4.522 -16.042 1.00 91.00 72 LEU A O 1
ATOM 563 N N . LEU A 1 73 ? 10.743 4.592 -13.798 1.00 88.19 73 LEU A N 1
ATOM 564 C CA . LEU A 1 73 ? 12.205 4.464 -13.731 1.00 88.19 73 LEU A CA 1
ATOM 565 C C . LEU A 1 73 ? 12.695 3.135 -14.324 1.00 88.19 73 LEU A C 1
ATOM 567 O O . LEU A 1 73 ? 13.766 3.079 -14.920 1.00 88.19 73 LEU A O 1
ATOM 571 N N . GLY A 1 74 ? 11.896 2.074 -14.199 1.00 84.00 74 GLY A N 1
ATOM 572 C CA . GLY A 1 74 ? 12.157 0.772 -14.809 1.00 84.00 74 GLY A CA 1
ATOM 573 C C . GLY A 1 74 ? 11.726 0.640 -16.276 1.00 84.00 74 GLY A C 1
ATOM 574 O O . GLY A 1 74 ? 11.725 -0.482 -16.778 1.00 84.00 74 GLY A O 1
ATOM 575 N N . GLY A 1 75 ? 11.303 1.725 -16.940 1.00 85.00 75 GLY A N 1
ATOM 576 C CA . GLY A 1 75 ? 10.845 1.714 -18.338 1.00 85.00 75 GLY A CA 1
ATOM 577 C C . GLY A 1 75 ? 9.502 1.006 -18.575 1.00 85.00 75 GLY A C 1
ATOM 578 O O . GLY A 1 75 ? 9.208 0.591 -19.693 1.00 85.00 75 GLY A O 1
ATOM 579 N N . GLY A 1 76 ? 8.699 0.813 -17.527 1.00 85.94 76 GLY A N 1
ATOM 580 C CA . GLY A 1 76 ? 7.421 0.105 -17.577 1.00 85.94 76 GLY A CA 1
ATOM 581 C C . GLY A 1 76 ? 6.214 0.984 -17.924 1.00 85.94 76 GLY A C 1
ATOM 582 O O . GLY A 1 76 ? 6.304 2.198 -18.089 1.00 85.94 76 GLY A O 1
ATOM 583 N N . SER A 1 77 ? 5.038 0.354 -17.993 1.00 91.12 77 SER A N 1
ATOM 584 C CA . SER A 1 77 ? 3.775 1.027 -18.322 1.00 91.12 77 SER A CA 1
ATOM 585 C C . SER A 1 77 ? 3.125 1.696 -17.106 1.00 91.12 77 SER A C 1
ATOM 587 O O . SER A 1 77 ? 2.789 1.028 -16.124 1.00 91.12 77 SER A O 1
ATOM 589 N N . ALA A 1 78 ? 2.843 2.999 -17.213 1.00 92.19 78 ALA A N 1
ATOM 590 C CA . ALA A 1 78 ? 2.075 3.750 -16.214 1.00 92.19 78 ALA A CA 1
ATOM 591 C C . ALA A 1 78 ? 0.681 3.146 -15.964 1.00 92.19 78 ALA A C 1
ATOM 593 O O . ALA A 1 78 ? 0.220 3.093 -14.829 1.00 92.19 78 ALA A O 1
ATOM 594 N N . VAL A 1 79 ? 0.027 2.622 -17.007 1.00 91.62 79 VAL A N 1
ATOM 595 C CA . VAL A 1 79 ? -1.292 1.979 -16.879 1.00 91.62 79 VAL A CA 1
ATOM 596 C C . VAL A 1 79 ? -1.205 0.734 -15.998 1.00 91.62 79 VAL A C 1
ATOM 598 O O . VAL A 1 79 ? -2.021 0.557 -15.099 1.00 91.62 79 VAL A O 1
ATOM 601 N N . GLN A 1 80 ? -0.187 -0.108 -16.206 1.00 89.19 80 GLN A N 1
ATOM 602 C CA . GLN A 1 80 ? 0.019 -1.295 -15.370 1.00 89.19 80 GLN A CA 1
ATOM 603 C C . GLN A 1 80 ? 0.289 -0.920 -13.911 1.00 89.19 80 GLN A C 1
ATOM 605 O O . GLN A 1 80 ? -0.169 -1.619 -13.010 1.00 89.19 80 GLN A O 1
ATOM 610 N N . SER A 1 81 ? 1.010 0.179 -13.686 1.00 91.94 81 SER A N 1
ATOM 611 C CA . SER A 1 81 ? 1.268 0.710 -12.349 1.00 91.94 81 SER A CA 1
ATOM 612 C C . SER A 1 81 ? -0.014 1.136 -11.637 1.00 91.94 81 SER A C 1
ATOM 614 O O . SER A 1 81 ? -0.293 0.668 -10.532 1.00 91.94 81 SER A O 1
ATOM 616 N N . VAL A 1 82 ? -0.836 1.958 -12.294 1.00 90.50 82 VAL A N 1
ATOM 617 C CA . VAL A 1 82 ? -2.108 2.438 -11.736 1.00 90.50 82 VAL A CA 1
ATOM 618 C C . VAL A 1 82 ? -3.045 1.270 -11.439 1.00 90.50 82 VAL A C 1
ATOM 620 O O . VAL A 1 82 ? -3.609 1.201 -10.349 1.00 90.50 82 VAL A O 1
ATOM 623 N N . VAL A 1 83 ? -3.177 0.317 -12.369 1.00 92.25 83 VAL A N 1
ATOM 624 C CA . VAL A 1 83 ? -4.026 -0.867 -12.172 1.00 92.25 83 VAL A CA 1
ATOM 625 C C . VAL A 1 83 ? -3.540 -1.687 -10.980 1.00 92.25 83 VAL A C 1
ATOM 627 O O . VAL A 1 83 ? -4.332 -1.998 -10.094 1.00 92.25 83 VAL A O 1
ATOM 630 N N . ARG A 1 84 ? -2.242 -2.009 -10.919 1.00 92.50 84 ARG A N 1
ATOM 631 C CA . ARG A 1 84 ? -1.673 -2.816 -9.834 1.00 92.50 84 ARG A CA 1
ATOM 632 C C . ARG A 1 84 ? -1.849 -2.127 -8.480 1.00 92.50 84 ARG A C 1
ATOM 634 O O . ARG A 1 84 ? -2.467 -2.704 -7.592 1.00 92.50 84 ARG A O 1
ATOM 641 N N . SER A 1 85 ? -1.371 -0.895 -8.339 1.00 92.25 85 SER A N 1
ATOM 642 C CA . SER A 1 85 ? -1.444 -0.154 -7.072 1.00 92.25 85 SER A CA 1
ATOM 643 C C . SER A 1 85 ? -2.886 0.042 -6.590 1.00 92.25 85 SER A C 1
ATOM 645 O O . SER A 1 85 ? -3.164 -0.171 -5.412 1.00 92.25 85 SER A O 1
ATOM 647 N N . THR A 1 86 ? -3.830 0.335 -7.493 1.00 92.31 86 THR A N 1
ATOM 648 C CA . THR A 1 86 ? -5.259 0.462 -7.154 1.00 92.31 86 THR A CA 1
ATOM 649 C C . THR A 1 86 ? -5.869 -0.861 -6.706 1.00 92.31 86 THR A C 1
ATOM 651 O O . THR A 1 86 ? -6.619 -0.884 -5.732 1.00 92.31 86 THR A O 1
ATOM 654 N N . VAL A 1 87 ? -5.545 -1.971 -7.377 1.00 92.62 87 VAL A N 1
ATOM 655 C CA . VAL A 1 87 ? -6.040 -3.303 -6.999 1.00 92.62 87 VAL A CA 1
ATOM 656 C C . VAL A 1 87 ? -5.538 -3.697 -5.613 1.00 92.62 87 VAL A C 1
ATOM 658 O O . VAL A 1 87 ? -6.338 -4.118 -4.781 1.00 92.62 87 VAL A O 1
ATOM 661 N N . PHE A 1 88 ? -4.243 -3.528 -5.339 1.00 92.44 88 PHE A N 1
ATOM 662 C CA . PHE A 1 88 ? -3.663 -3.868 -4.037 1.00 92.44 88 PHE A CA 1
ATOM 663 C C . PHE A 1 88 ? -4.206 -2.988 -2.917 1.00 92.44 88 PHE A C 1
ATOM 665 O O . PHE A 1 88 ? -4.670 -3.504 -1.900 1.00 92.44 88 PHE A O 1
ATOM 672 N N . TRP A 1 89 ? -4.226 -1.671 -3.128 1.00 93.00 89 TRP A N 1
ATOM 673 C CA . TRP A 1 89 ? -4.816 -0.743 -2.172 1.00 93.00 89 TRP A CA 1
ATOM 674 C C . TRP A 1 89 ? -6.289 -1.068 -1.902 1.00 93.00 89 TRP A C 1
ATOM 676 O O . TRP A 1 89 ? -6.700 -1.137 -0.745 1.00 93.00 89 TRP A O 1
ATOM 686 N N . GLY A 1 90 ? -7.079 -1.313 -2.951 1.00 92.50 90 GLY A N 1
ATOM 687 C CA . GLY A 1 90 ? -8.498 -1.635 -2.833 1.00 92.50 90 GLY A CA 1
ATOM 688 C C . GLY A 1 90 ? -8.736 -2.951 -2.093 1.00 92.50 90 GLY A C 1
ATOM 689 O O . GLY A 1 90 ? -9.564 -3.000 -1.186 1.00 92.50 90 GLY A O 1
ATOM 690 N N . ALA A 1 91 ? -7.977 -3.999 -2.423 1.00 92.44 91 ALA A N 1
ATOM 691 C CA . ALA A 1 91 ? -8.078 -5.300 -1.767 1.00 92.44 91 ALA A CA 1
ATOM 692 C C . ALA A 1 91 ? -7.736 -5.217 -0.271 1.00 92.44 91 ALA A C 1
ATOM 694 O O . ALA A 1 91 ? -8.479 -5.742 0.559 1.00 92.44 91 ALA A O 1
ATOM 695 N N . PHE A 1 92 ? -6.655 -4.523 0.091 1.00 92.62 92 PHE A N 1
ATOM 696 C CA . PHE A 1 92 ? -6.234 -4.379 1.485 1.00 92.62 92 PHE A CA 1
ATOM 697 C C . PHE A 1 92 ? -7.115 -3.434 2.291 1.00 92.62 92 PHE A C 1
ATOM 699 O O . PHE A 1 92 ? -7.470 -3.750 3.426 1.00 92.62 92 PHE A O 1
ATOM 706 N N . SER A 1 93 ? -7.559 -2.332 1.689 1.00 92.81 93 SER A N 1
ATOM 707 C CA . SER A 1 93 ? -8.540 -1.443 2.313 1.00 92.81 93 SER A CA 1
ATOM 708 C C . SER A 1 93 ? -9.859 -2.177 2.562 1.00 92.81 93 SER A C 1
ATOM 710 O O . SER A 1 93 ? -10.440 -2.078 3.640 1.00 92.81 93 SER A O 1
ATOM 712 N N . ALA A 1 94 ? -10.330 -2.973 1.598 1.00 93.12 94 ALA A N 1
ATOM 713 C CA . ALA A 1 94 ? -11.530 -3.781 1.777 1.00 93.12 94 ALA A CA 1
ATOM 714 C C . ALA A 1 94 ? -11.348 -4.834 2.879 1.00 93.12 94 ALA A C 1
ATOM 716 O O . ALA A 1 94 ? -12.263 -5.025 3.682 1.00 93.12 94 ALA A O 1
ATOM 717 N N . LEU A 1 95 ? -10.180 -5.482 2.941 1.00 93.50 95 LEU A N 1
ATOM 718 C CA . LEU A 1 95 ? -9.853 -6.458 3.975 1.00 93.50 95 LEU A CA 1
ATOM 719 C C . LEU A 1 95 ? -9.954 -5.842 5.372 1.00 93.50 95 LEU A C 1
ATOM 721 O O . LEU A 1 95 ? -10.705 -6.358 6.195 1.00 93.50 95 LEU A O 1
ATOM 725 N N . VAL A 1 96 ? -9.258 -4.731 5.624 1.00 93.00 96 VAL A N 1
ATOM 726 C CA . VAL A 1 96 ? -9.217 -4.124 6.963 1.00 93.00 96 VAL A CA 1
ATOM 727 C C . VAL A 1 96 ? -10.558 -3.530 7.391 1.00 93.00 96 VAL A C 1
ATOM 729 O O . VAL A 1 96 ? -10.905 -3.577 8.565 1.00 93.00 96 VAL A O 1
ATOM 732 N N . LEU A 1 97 ? -11.358 -3.033 6.444 1.00 90.44 97 LEU A N 1
ATOM 733 C CA . LEU A 1 97 ? -12.669 -2.457 6.752 1.00 90.44 97 LEU A CA 1
ATOM 734 C C . LEU A 1 97 ? -13.760 -3.506 7.012 1.00 90.44 97 LEU A C 1
ATOM 736 O O . LEU A 1 97 ? -14.746 -3.190 7.673 1.00 90.44 97 LEU A O 1
ATOM 740 N N . HIS A 1 98 ? -13.622 -4.731 6.491 1.00 91.94 98 HIS A N 1
ATOM 741 C CA . HIS A 1 98 ? -14.697 -5.737 6.538 1.00 91.94 98 HIS A CA 1
ATOM 742 C C . HIS A 1 98 ? -14.331 -7.027 7.271 1.00 91.94 98 HIS A C 1
ATOM 744 O O . HIS A 1 98 ? -15.224 -7.831 7.554 1.00 91.94 98 HIS A O 1
ATOM 750 N N . LYS A 1 99 ? -13.048 -7.288 7.540 1.00 91.69 99 LYS A N 1
ATOM 751 C CA . LYS A 1 99 ? -12.612 -8.507 8.225 1.00 91.69 99 LYS A CA 1
ATOM 752 C C . LYS A 1 99 ? -12.064 -8.186 9.611 1.00 91.69 99 LYS A C 1
ATOM 754 O O . LYS A 1 99 ? -11.144 -7.383 9.728 1.00 91.69 99 LYS A O 1
ATOM 759 N N . PRO A 1 100 ? -12.572 -8.854 10.663 1.00 89.56 100 PRO A N 1
ATOM 760 C CA . PRO A 1 100 ? -12.014 -8.690 11.995 1.00 89.56 100 PRO A CA 1
ATOM 761 C C . PRO A 1 100 ? -10.598 -9.278 12.060 1.00 89.56 100 PRO A C 1
ATOM 763 O O . PRO A 1 100 ? -10.249 -10.193 11.307 1.00 89.56 100 PRO A O 1
ATOM 766 N N . ARG A 1 101 ? -9.800 -8.820 13.029 1.00 85.94 101 ARG A N 1
ATOM 767 C CA . ARG A 1 101 ? -8.461 -9.360 13.343 1.00 85.94 101 ARG A CA 1
ATOM 768 C C . ARG A 1 101 ? -8.464 -10.876 13.577 1.00 85.94 101 ARG A C 1
ATOM 770 O O . ARG A 1 101 ? -7.518 -11.567 13.215 1.00 85.94 101 ARG A O 1
ATOM 777 N N . SER A 1 102 ? -9.561 -11.427 14.102 1.00 90.25 102 SER A N 1
ATOM 778 C CA . SER A 1 102 ? -9.727 -12.869 14.338 1.00 90.25 102 SER A CA 1
ATOM 779 C C . SER A 1 102 ? -9.821 -13.719 13.062 1.00 90.25 102 SER A C 1
ATOM 781 O O . SER A 1 102 ? -9.671 -14.940 13.136 1.00 90.25 102 SER A O 1
ATOM 783 N N . ALA A 1 103 ? -10.025 -13.115 11.885 1.00 91.69 103 ALA A N 1
ATOM 784 C CA . ALA A 1 103 ? -10.133 -13.810 10.601 1.00 91.69 103 ALA A CA 1
ATOM 785 C C . ALA A 1 103 ? -8.761 -14.265 10.057 1.00 91.69 103 ALA A C 1
ATOM 787 O O . ALA A 1 103 ? -8.343 -13.868 8.968 1.00 91.69 103 ALA A O 1
ATOM 788 N N . LYS A 1 104 ? -8.057 -15.118 10.812 1.00 90.38 104 LYS A N 1
ATOM 789 C CA . LYS A 1 104 ? -6.664 -15.544 10.566 1.00 90.38 104 LYS A CA 1
ATOM 790 C C . LYS A 1 104 ? -6.393 -15.974 9.122 1.00 90.38 104 LYS A C 1
ATOM 792 O O . LYS A 1 104 ? -5.388 -15.573 8.549 1.00 90.38 104 LYS A O 1
ATOM 797 N N . TYR A 1 105 ? -7.299 -16.745 8.516 1.00 93.25 105 TYR A N 1
ATOM 798 C CA . TYR A 1 105 ? -7.137 -17.218 7.137 1.00 93.25 105 TYR A CA 1
ATOM 799 C C . TYR A 1 105 ? -7.178 -16.088 6.104 1.00 93.25 105 TYR A C 1
ATOM 801 O O . TYR A 1 105 ? -6.410 -16.115 5.148 1.00 93.25 105 TYR A O 1
ATOM 809 N N . SER A 1 106 ? -8.042 -15.084 6.292 1.00 91.25 106 SER A N 1
ATOM 810 C CA . SER A 1 106 ? -8.121 -13.937 5.381 1.00 91.25 106 SER A CA 1
ATOM 811 C C . SER A 1 106 ? -6.853 -13.091 5.454 1.00 91.25 106 SER A C 1
ATOM 813 O O . SER A 1 106 ? -6.318 -12.715 4.417 1.00 91.25 106 SER A O 1
ATOM 815 N N . TRP A 1 107 ? -6.341 -12.861 6.665 1.00 90.50 107 TRP A N 1
ATOM 816 C CA . TRP A 1 107 ? -5.090 -12.133 6.878 1.00 90.50 107 TRP A CA 1
ATOM 817 C C . TRP A 1 107 ? -3.880 -12.895 6.335 1.00 90.50 107 TRP A C 1
ATOM 819 O O . TRP A 1 107 ? -3.092 -12.316 5.597 1.00 90.50 107 TRP A O 1
ATOM 829 N N . GLY A 1 108 ? -3.781 -14.202 6.598 1.00 90.44 108 GLY A N 1
ATOM 830 C CA . GLY A 1 108 ? -2.701 -15.034 6.063 1.00 90.44 108 GLY A CA 1
ATOM 831 C C . GLY A 1 108 ? -2.698 -15.097 4.532 1.00 90.44 108 GLY A C 1
ATOM 832 O O . GLY A 1 108 ? -1.646 -14.959 3.913 1.00 90.44 108 GLY A O 1
ATOM 833 N N . LEU A 1 109 ? -3.872 -15.239 3.903 1.00 91.12 109 LEU A N 1
ATOM 834 C CA . LEU A 1 109 ? -3.981 -15.200 2.442 1.00 91.12 109 LEU A CA 1
ATOM 835 C C . LEU A 1 109 ? -3.570 -13.831 1.887 1.00 91.12 109 LEU A C 1
ATOM 837 O O . LEU A 1 109 ? -2.866 -13.760 0.883 1.00 91.12 109 LEU A O 1
ATOM 841 N N . ALA A 1 110 ? -3.985 -12.750 2.545 1.00 90.06 110 ALA A N 1
ATOM 842 C CA . ALA A 1 110 ? -3.640 -11.400 2.130 1.00 90.06 110 ALA A CA 1
ATOM 843 C C . ALA A 1 110 ? -2.132 -11.128 2.209 1.00 90.06 110 ALA A C 1
ATOM 845 O O . ALA A 1 110 ? -1.603 -10.516 1.286 1.00 90.06 110 ALA A O 1
ATOM 846 N N . THR A 1 111 ? -1.425 -11.651 3.218 1.00 86.12 111 THR A N 1
ATOM 847 C CA . THR A 1 111 ? 0.045 -11.573 3.292 1.00 86.12 111 THR A CA 1
ATOM 848 C C . THR A 1 111 ? 0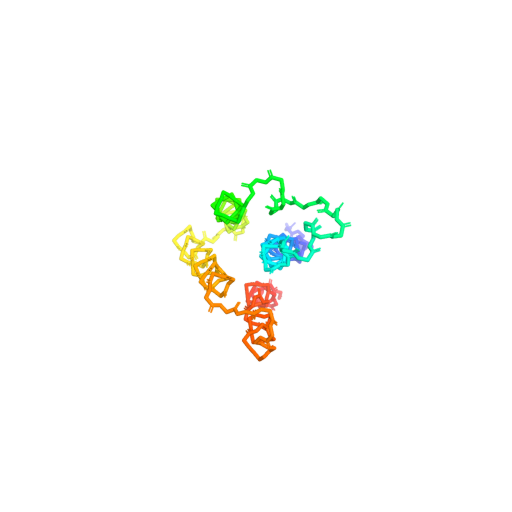.707 -12.251 2.092 1.00 86.12 111 THR A C 1
ATOM 850 O O . THR A 1 111 ? 1.599 -11.679 1.474 1.00 86.12 111 THR A O 1
ATOM 853 N N . LEU A 1 112 ? 0.242 -13.446 1.705 1.00 87.31 112 LEU A N 1
ATOM 854 C CA . LEU A 1 112 ? 0.780 -14.152 0.535 1.00 87.31 112 LEU A CA 1
ATOM 855 C C . LEU A 1 112 ? 0.534 -13.371 -0.762 1.00 87.31 112 LEU A C 1
ATOM 857 O O . LEU A 1 112 ? 1.426 -13.252 -1.600 1.00 87.31 112 LEU A O 1
ATOM 861 N N . VAL A 1 113 ? -0.671 -12.819 -0.916 1.00 86.69 113 VAL A N 1
ATOM 862 C CA . VAL A 1 113 ? -1.043 -12.009 -2.082 1.00 86.69 113 VAL A CA 1
ATOM 863 C C . VAL A 1 113 ? -0.251 -10.701 -2.113 1.00 86.69 113 VAL A C 1
ATOM 865 O O . VAL A 1 113 ? 0.189 -10.294 -3.185 1.00 86.69 113 VAL A O 1
ATOM 868 N N . GLY A 1 114 ? -0.004 -10.074 -0.962 1.00 82.12 114 GLY A N 1
ATOM 869 C CA . GLY A 1 114 ? 0.743 -8.819 -0.830 1.00 82.12 114 GLY A CA 1
ATOM 870 C C . GLY A 1 114 ? 2.163 -8.848 -1.357 1.00 82.12 114 GLY A C 1
ATOM 871 O O . GLY A 1 114 ? 2.675 -7.820 -1.788 1.00 82.12 114 GLY A O 1
ATOM 872 N N . LEU A 1 115 ? 2.768 -10.032 -1.403 1.00 79.44 115 LEU A N 1
ATOM 873 C CA . LEU A 1 115 ? 4.116 -10.229 -1.922 1.00 79.44 115 LEU A CA 1
ATOM 874 C C . LEU A 1 115 ? 4.162 -10.398 -3.449 1.00 79.44 115 LEU A C 1
ATOM 876 O O . LEU A 1 115 ? 5.246 -10.372 -4.033 1.00 79.44 115 LEU A O 1
ATOM 880 N N . LEU A 1 116 ? 3.016 -10.543 -4.126 1.00 86.69 116 LEU A N 1
ATOM 881 C CA . LEU A 1 116 ? 2.968 -10.735 -5.581 1.00 86.69 116 LEU A CA 1
ATOM 882 C C . LEU A 1 116 ? 3.667 -9.621 -6.382 1.00 86.69 116 LEU A C 1
ATOM 884 O O . LEU A 1 116 ? 4.382 -9.969 -7.320 1.00 86.69 116 LEU A O 1
ATOM 888 N N . PRO A 1 117 ? 3.535 -8.316 -6.069 1.00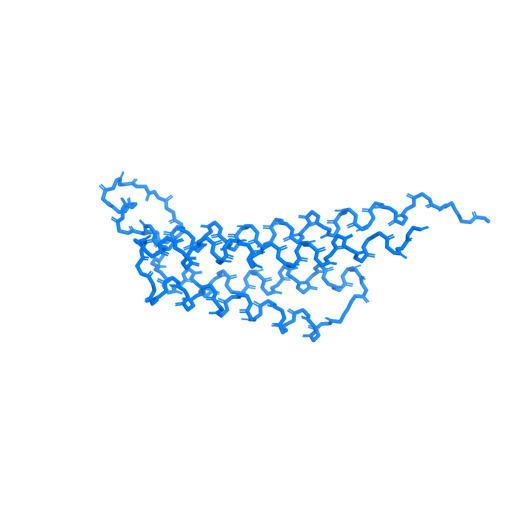 81.75 117 PRO A N 1
ATOM 889 C CA . PRO A 1 117 ? 4.227 -7.257 -6.809 1.00 81.75 117 PRO A CA 1
ATOM 890 C C . PRO A 1 117 ? 5.748 -7.423 -6.774 1.00 81.75 117 PRO A C 1
ATOM 892 O O . PRO A 1 117 ? 6.414 -7.304 -7.805 1.00 81.75 117 PRO A O 1
ATOM 895 N N . VAL A 1 118 ? 6.283 -7.770 -5.601 1.00 83.81 118 VAL A N 1
ATOM 896 C CA . VAL A 1 118 ? 7.711 -8.022 -5.382 1.00 83.81 118 VAL A CA 1
ATOM 897 C C . VAL A 1 118 ? 8.147 -9.276 -6.132 1.00 83.81 118 VAL A C 1
ATOM 899 O O . VAL A 1 118 ? 9.154 -9.267 -6.843 1.00 83.81 118 VAL A O 1
ATOM 902 N N . TRP A 1 119 ? 7.361 -10.350 -6.038 1.00 84.56 119 TRP A N 1
ATOM 903 C CA . TRP A 1 119 ? 7.657 -11.600 -6.727 1.00 84.56 119 TRP A CA 1
ATOM 904 C C . TRP A 1 119 ? 7.671 -11.429 -8.252 1.00 84.56 119 TRP A C 1
ATOM 906 O O . TRP A 1 119 ? 8.634 -11.838 -8.903 1.00 84.56 119 TRP A O 1
ATOM 916 N N . LEU A 1 120 ? 6.677 -10.744 -8.823 1.00 83.81 120 LEU A N 1
ATOM 917 C CA . LEU A 1 120 ? 6.612 -10.447 -10.258 1.00 83.81 120 LEU A CA 1
ATOM 918 C C . LEU A 1 120 ? 7.790 -9.577 -10.721 1.00 83.81 120 LEU A C 1
ATOM 920 O O . LEU A 1 120 ? 8.372 -9.841 -11.776 1.00 83.81 120 LEU A O 1
ATOM 924 N N . ALA A 1 121 ? 8.198 -8.586 -9.923 1.00 81.19 121 ALA A N 1
ATOM 925 C CA . ALA A 1 121 ? 9.392 -7.789 -10.206 1.00 81.19 121 ALA A CA 1
ATOM 926 C C . ALA A 1 121 ? 10.680 -8.632 -10.168 1.00 81.19 121 ALA A C 1
ATOM 928 O O . ALA A 1 121 ? 11.574 -8.452 -11.002 1.00 81.19 121 ALA A O 1
ATOM 929 N N . SER A 1 122 ? 10.767 -9.590 -9.239 1.00 81.62 122 SER A N 1
ATOM 930 C CA . SER A 1 122 ? 11.915 -10.496 -9.132 1.00 81.62 122 SER A CA 1
ATOM 931 C C . SER A 1 122 ? 12.033 -11.439 -10.336 1.00 81.62 122 SER A C 1
ATOM 933 O O . SER A 1 122 ? 13.138 -11.665 -10.827 1.00 81.62 122 SER A O 1
ATOM 935 N N . LEU A 1 123 ? 10.906 -11.932 -10.869 1.00 82.50 123 LEU A N 1
ATOM 936 C CA . LEU A 1 123 ? 10.875 -12.785 -12.062 1.00 82.50 123 LEU A CA 1
ATOM 937 C C . LEU A 1 123 ? 11.343 -12.024 -13.307 1.00 82.50 123 LEU A C 1
ATOM 939 O O . LEU A 1 123 ? 12.191 -12.520 -14.045 1.00 82.50 123 LEU A O 1
ATOM 943 N N . GLY A 1 124 ? 10.864 -10.791 -13.499 1.00 71.00 124 GLY A N 1
ATOM 944 C CA . GLY A 1 124 ? 11.299 -9.936 -14.611 1.00 71.00 124 GLY A CA 1
ATOM 945 C C . GLY A 1 124 ? 12.792 -9.585 -14.570 1.00 71.00 124 GLY A C 1
ATOM 946 O O . GLY A 1 124 ? 13.425 -9.432 -15.614 1.00 71.00 124 GLY A O 1
ATOM 947 N N . SER A 1 125 ? 13.383 -9.533 -13.374 1.00 64.44 125 SER A N 1
ATOM 948 C CA . SER A 1 125 ? 14.817 -9.266 -13.205 1.00 64.44 125 SER A CA 1
ATOM 949 C C . SER A 1 125 ? 15.695 -10.453 -13.631 1.00 64.44 125 SER A C 1
ATOM 951 O O . SER A 1 125 ? 16.814 -10.244 -14.085 1.00 64.44 125 SER A O 1
ATOM 953 N N . ARG A 1 126 ? 15.187 -11.693 -13.552 1.00 59.00 126 ARG A N 1
ATOM 954 C CA . ARG A 1 126 ? 15.919 -12.921 -13.936 1.00 59.00 126 ARG A CA 1
ATOM 955 C C . ARG A 1 126 ? 15.923 -13.217 -15.435 1.00 59.00 126 ARG A C 1
ATOM 957 O O . ARG A 1 126 ? 16.681 -14.069 -15.873 1.00 59.00 126 ARG A O 1
ATOM 964 N N . HIS A 1 127 ? 15.041 -12.596 -16.215 1.00 55.47 127 HIS A N 1
ATOM 965 C CA . HIS A 1 127 ? 14.995 -12.772 -17.676 1.00 55.47 127 HIS A CA 1
ATOM 966 C C . HIS A 1 127 ? 15.780 -11.694 -18.432 1.00 55.47 127 HIS A C 1
ATOM 968 O O . HIS A 1 127 ? 15.870 -11.746 -19.653 1.00 55.47 127 HIS A O 1
ATOM 974 N N . SER A 1 128 ? 16.340 -10.723 -17.705 1.00 48.97 128 SER A N 1
ATOM 975 C CA . SER A 1 128 ? 17.173 -9.647 -18.254 1.00 48.97 128 SER A CA 1
ATOM 976 C C . SER A 1 128 ? 18.684 -9.926 -18.127 1.00 48.97 128 SER A C 1
ATOM 978 O O . SER A 1 128 ? 19.485 -9.064 -18.484 1.00 48.97 128 SER A O 1
ATOM 980 N N . THR A 1 129 ? 19.062 -11.095 -17.592 1.00 45.75 129 THR A N 1
ATOM 981 C CA . THR A 1 129 ? 20.435 -11.633 -17.497 1.00 45.75 129 THR A CA 1
ATOM 982 C C . THR A 1 129 ? 20.638 -12.733 -18.520 1.00 45.75 129 THR A C 1
ATOM 984 O O . THR A 1 129 ? 21.698 -12.730 -19.176 1.00 45.75 129 THR A O 1
#

Radius of gyration: 16.76 Å; chains: 1; bounding box: 47×28×51 Å

Sequence (129 aa):
MLHPEHASSAGHFRVLMYTITYDFLWESISDVRDIQEDEQNNVTTLATAFGARPTLIFLGGSTMMGDLAITLLGGGSAVQSVVRSTVFWGAFSALVLHKPRSAKYSWGLATLVGLLPVWLASLGSRHST

Foldseek 3Di:
DDDPPVLLVLLVVLLVLLCVLLVVLLVLLVCLLCLVVCVVVVNDDPCVVPNNPVSLVVSLVSSLVSQQVSQVSVVHDNVVSNVVSCVLSVLSSCCSVPPHPVPVVSSVVNVVVSCVVSVVSNVVSVVSD

Secondary structure (DSSP, 8-state):
---GGGHHHHHHHHHHHHHHHHHHHHHHHHHHHHHHHHHHHT---HHHHH-HHHHHHHHHHHHHHHHHHHHHHTT--HHHHHHHHHHHHHHHHHHHHHS-TT-HHHHHHHHHHHTHHHHHHHHHHHT--